Protein AF-A0A6P0YIP1-F1 (afdb_monomer_lite)

Foldseek 3Di:
DVVLVVVCVVPVLPLVSLQVQLVVCVVVVVNVSNLVSLCSSLVSCVVVVVPVSNVVSVVVNVCSVVVVD

Secondary structure (DSSP, 8-state):
-HHHHHHHHH-TT-HHHHHHHHHHHHHTT-HHHHHHHHHHHHHHHHHTT-HHHHHHHHHHHHHHHHTT-

pLDDT: mean 93.75, std 7.1, range [58.06, 98.31]

Sequence (69 aa):
MADFSRAIELQPNFANAYENRGIIYQQLGNLNKALEDLQKAAELFEQEDKNYESKRIKEAMDKIERDFH

Structure (mmCIF, N/CA/C/O backbone):
data_AF-A0A6P0YIP1-F1
#
_entry.id   AF-A0A6P0YIP1-F1
#
loop_
_atom_site.group_PDB
_atom_site.id
_atom_site.type_symbol
_atom_site.label_atom_id
_atom_site.label_alt_id
_atom_site.label_comp_id
_atom_site.label_asym_id
_atom_site.label_entity_id
_atom_site.label_seq_id
_atom_site.pdbx_PDB_ins_code
_atom_site.Cartn_x
_atom_site.Cartn_y
_atom_site.Cartn_z
_atom_site.occupancy
_atom_site.B_iso_or_equiv
_atom_site.auth_seq_id
_atom_site.auth_comp_id
_atom_site.auth_asym_id
_atom_site.auth_atom_id
_atom_site.pdbx_PDB_model_num
ATOM 1 N N . MET A 1 1 ? -9.041 3.302 -8.482 1.00 68.06 1 MET A N 1
ATOM 2 C CA . MET A 1 1 ? -9.058 1.949 -7.865 1.00 68.06 1 MET A CA 1
ATOM 3 C C . MET A 1 1 ? -8.872 0.825 -8.867 1.00 68.06 1 MET A C 1
ATOM 5 O O . MET A 1 1 ? -7.980 0.006 -8.663 1.00 68.06 1 MET A O 1
ATOM 9 N N . ALA A 1 2 ? -9.685 0.770 -9.930 1.00 75.00 2 ALA A N 1
ATOM 10 C CA . ALA A 1 2 ? -9.547 -0.256 -10.967 1.00 75.00 2 ALA A CA 1
ATOM 11 C C . ALA A 1 2 ? -8.155 -0.223 -11.629 1.00 75.00 2 ALA A C 1
ATOM 13 O O . ALA A 1 2 ? -7.526 -1.269 -11.761 1.00 75.00 2 ALA A O 1
ATOM 14 N N . ASP A 1 3 ? -7.624 0.974 -11.902 1.00 86.25 3 ASP A N 1
ATOM 15 C CA . ASP A 1 3 ? -6.307 1.139 -12.537 1.00 86.25 3 ASP A CA 1
ATOM 16 C C . ASP A 1 3 ? -5.157 0.579 -11.691 1.00 86.25 3 ASP A C 1
ATOM 18 O O . ASP A 1 3 ? -4.288 -0.114 -12.210 1.00 86.25 3 ASP A O 1
ATOM 22 N N . PHE A 1 4 ? -5.180 0.792 -10.370 1.00 92.25 4 PHE A N 1
ATOM 23 C CA . PHE A 1 4 ? -4.158 0.243 -9.470 1.00 92.25 4 PHE A CA 1
ATOM 24 C C . PHE A 1 4 ? -4.266 -1.270 -9.325 1.00 92.25 4 PHE A C 1
ATOM 26 O O . PHE A 1 4 ? -3.250 -1.950 -9.255 1.00 92.25 4 PHE A O 1
ATOM 33 N N . SER A 1 5 ? -5.484 -1.814 -9.336 1.00 92.38 5 SER A N 1
ATOM 34 C CA . SER A 1 5 ? -5.668 -3.269 -9.291 1.00 92.38 5 SER A CA 1
ATOM 35 C C . SER A 1 5 ? -5.120 -3.924 -10.555 1.00 92.38 5 SER A C 1
ATOM 37 O O . SER A 1 5 ? -4.392 -4.907 -10.464 1.00 92.38 5 SER A O 1
ATOM 39 N N . ARG A 1 6 ? -5.354 -3.315 -11.723 1.00 94.31 6 ARG A N 1
ATOM 40 C CA . ARG A 1 6 ? -4.757 -3.778 -12.976 1.00 94.31 6 ARG A CA 1
ATOM 41 C C . ARG A 1 6 ? -3.235 -3.619 -12.994 1.00 94.31 6 ARG A C 1
ATOM 43 O O . ARG A 1 6 ? -2.541 -4.508 -13.477 1.00 94.31 6 ARG A O 1
ATOM 50 N N . ALA A 1 7 ? -2.708 -2.517 -12.463 1.00 93.81 7 ALA A N 1
ATOM 51 C CA . A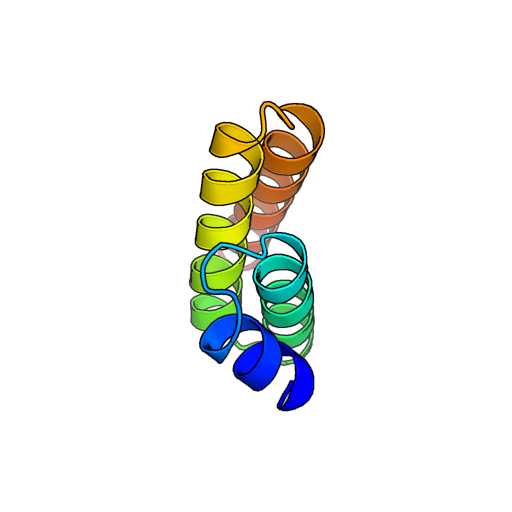LA A 1 7 ? -1.267 -2.311 -12.341 1.00 93.81 7 ALA A CA 1
ATOM 52 C C . ALA A 1 7 ? -0.613 -3.383 -11.454 1.00 93.81 7 ALA A C 1
ATOM 54 O O . ALA A 1 7 ? 0.441 -3.896 -11.810 1.00 93.81 7 ALA A O 1
ATOM 55 N N . ILE A 1 8 ? -1.269 -3.773 -10.359 1.00 96.00 8 ILE A N 1
ATOM 56 C CA . ILE A 1 8 ? -0.819 -4.845 -9.463 1.00 96.00 8 ILE A CA 1
ATOM 57 C C . ILE A 1 8 ? -0.856 -6.214 -10.155 1.00 96.00 8 ILE A C 1
ATOM 59 O O . ILE A 1 8 ? 0.081 -6.991 -10.010 1.00 96.00 8 ILE A O 1
ATOM 63 N N . GLU A 1 9 ? -1.893 -6.507 -10.944 1.00 95.50 9 GLU A N 1
ATOM 64 C CA . GLU A 1 9 ? -1.950 -7.746 -11.737 1.00 95.50 9 GLU A CA 1
ATOM 65 C C . GLU A 1 9 ? -0.804 -7.844 -12.752 1.00 95.50 9 GLU A C 1
ATOM 67 O O . GLU A 1 9 ? -0.262 -8.925 -12.974 1.00 95.50 9 GLU A O 1
ATOM 72 N N . LEU A 1 10 ? -0.450 -6.724 -13.388 1.00 96.31 10 LEU A N 1
ATOM 73 C CA . LEU A 1 10 ? 0.616 -6.667 -14.389 1.00 96.31 10 LEU A CA 1
ATOM 74 C C . LEU A 1 10 ? 2.012 -6.647 -13.754 1.00 96.31 10 LEU A C 1
ATOM 76 O O . LEU A 1 10 ? 2.940 -7.250 -14.288 1.00 96.31 10 LEU A O 1
ATOM 80 N N . GLN A 1 11 ? 2.162 -5.958 -12.624 1.00 95.19 11 GLN A N 1
ATOM 81 C CA . GLN A 1 11 ? 3.412 -5.823 -11.889 1.00 95.19 11 GLN A CA 1
ATOM 82 C C . GLN A 1 11 ? 3.151 -5.979 -10.380 1.00 95.19 11 GLN A C 1
ATOM 84 O O . GLN A 1 11 ? 2.983 -4.987 -9.665 1.00 95.19 11 GLN A O 1
ATOM 89 N N . PRO A 1 12 ? 3.189 -7.222 -9.859 1.00 95.25 12 PRO A N 1
ATOM 90 C CA . PRO A 1 12 ? 2.894 -7.511 -8.452 1.00 95.25 12 PRO A CA 1
ATOM 91 C C . PRO A 1 12 ? 3.862 -6.882 -7.450 1.00 95.25 12 PRO A C 1
ATOM 93 O O . PRO A 1 12 ? 3.553 -6.842 -6.263 1.00 95.25 12 PRO A O 1
ATOM 96 N N . ASN A 1 13 ? 5.010 -6.392 -7.924 1.00 95.75 13 ASN A N 1
ATOM 97 C CA . ASN A 1 13 ? 6.038 -5.738 -7.117 1.00 95.75 13 ASN A CA 1
ATOM 98 C C . ASN A 1 13 ? 5.996 -4.207 -7.239 1.00 95.75 13 ASN A C 1
ATOM 100 O O . ASN A 1 13 ? 6.934 -3.533 -6.833 1.00 95.75 13 ASN A O 1
ATOM 104 N N . PHE A 1 14 ? 4.941 -3.633 -7.824 1.00 95.56 14 PHE A N 1
ATOM 105 C 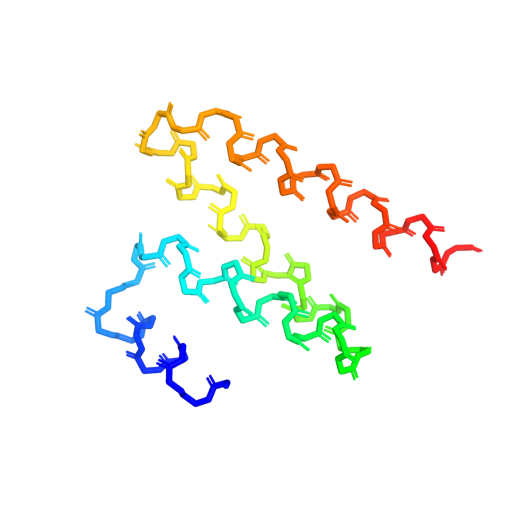CA . PHE A 1 14 ? 4.855 -2.188 -7.994 1.00 95.56 14 PHE A CA 1
ATOM 106 C C . PHE A 1 14 ? 4.363 -1.502 -6.712 1.00 95.56 14 PHE A C 1
ATOM 108 O O . PHE A 1 14 ? 3.167 -1.260 -6.546 1.00 95.56 14 PHE A O 1
ATOM 115 N N . ALA A 1 15 ? 5.298 -1.177 -5.812 1.00 96.56 15 ALA A N 1
ATOM 116 C CA . ALA A 1 15 ? 5.022 -0.606 -4.487 1.00 96.56 15 ALA A CA 1
ATOM 117 C C . ALA A 1 15 ? 4.055 0.592 -4.532 1.00 96.56 15 ALA A C 1
ATOM 119 O O . ALA A 1 15 ? 3.061 0.625 -3.807 1.00 96.56 15 ALA A O 1
ATOM 120 N N . ASN A 1 16 ? 4.278 1.523 -5.467 1.00 95.69 16 ASN A N 1
ATOM 121 C CA . ASN A 1 16 ? 3.445 2.716 -5.638 1.00 95.69 16 ASN A CA 1
ATOM 122 C C . ASN A 1 16 ? 1.973 2.386 -5.943 1.00 95.69 16 ASN A C 1
ATOM 124 O O . ASN A 1 16 ? 1.087 3.156 -5.576 1.00 95.69 16 ASN A O 1
ATOM 128 N N . ALA A 1 17 ? 1.676 1.286 -6.645 1.00 97.19 17 ALA A N 1
ATOM 129 C CA . ALA A 1 17 ? 0.289 0.920 -6.934 1.00 97.19 17 ALA A CA 1
ATOM 130 C C . ALA A 1 17 ? -0.441 0.433 -5.680 1.00 97.19 17 ALA A C 1
ATOM 132 O O . ALA A 1 17 ? -1.602 0.797 -5.488 1.00 97.19 17 ALA A O 1
ATOM 133 N N . TYR A 1 18 ? 0.241 -0.322 -4.815 1.00 98.06 18 TYR A N 1
ATOM 134 C CA . TYR A 1 18 ? -0.305 -0.701 -3.514 1.00 98.06 18 TYR A CA 1
ATOM 135 C C . TYR A 1 18 ? -0.487 0.520 -2.619 1.00 98.06 18 TYR A C 1
ATOM 137 O O . TYR A 1 18 ? -1.574 0.707 -2.088 1.00 98.06 18 TYR A O 1
ATOM 145 N N . GLU A 1 19 ? 0.506 1.409 -2.529 1.00 97.81 19 GLU A N 1
ATOM 146 C CA . GLU A 1 19 ? 0.387 2.611 -1.698 1.00 97.81 19 GLU A CA 1
ATOM 147 C C . GLU A 1 19 ? -0.819 3.466 -2.110 1.00 97.81 19 GLU A C 1
ATOM 149 O O . GLU A 1 19 ? -1.675 3.794 -1.288 1.00 97.81 19 GLU A O 1
ATOM 154 N N . ASN A 1 20 ? -0.931 3.783 -3.403 1.00 97.00 20 ASN A N 1
ATOM 155 C CA . ASN A 1 20 ? -2.028 4.605 -3.903 1.00 97.00 20 ASN A CA 1
ATOM 156 C C . ASN A 1 20 ? -3.393 3.938 -3.694 1.00 97.00 20 ASN A C 1
ATOM 158 O O . ASN A 1 20 ? -4.369 4.617 -3.369 1.00 97.00 20 ASN A O 1
ATOM 162 N N . ARG A 1 21 ? -3.487 2.612 -3.858 1.00 97.62 21 ARG A N 1
ATOM 163 C CA . ARG A 1 21 ? -4.733 1.881 -3.597 1.00 97.62 21 ARG A CA 1
ATOM 164 C C . ARG A 1 21 ? -5.066 1.861 -2.101 1.00 97.62 21 ARG A C 1
ATOM 166 O O . ARG A 1 21 ? -6.217 2.110 -1.753 1.00 97.62 21 ARG A O 1
ATOM 173 N N . GLY A 1 22 ? -4.070 1.697 -1.233 1.00 97.62 22 GLY A N 1
ATOM 174 C CA . GLY A 1 22 ? -4.216 1.775 0.219 1.00 97.62 22 GLY A CA 1
ATOM 175 C C . GLY A 1 22 ? -4.726 3.138 0.694 1.00 97.62 22 GLY A C 1
ATOM 176 O O . GLY A 1 22 ? -5.701 3.202 1.442 1.00 97.62 22 GLY A O 1
ATOM 177 N N . ILE A 1 23 ? -4.162 4.236 0.179 1.00 96.50 23 ILE A N 1
ATOM 178 C CA . ILE A 1 23 ? -4.613 5.608 0.482 1.00 96.50 23 ILE A CA 1
ATOM 179 C C . ILE A 1 23 ? -6.076 5.814 0.076 1.00 96.50 23 ILE A C 1
ATOM 181 O O . ILE A 1 23 ? -6.864 6.380 0.833 1.00 96.50 23 ILE A O 1
ATOM 185 N N . ILE A 1 24 ? -6.481 5.340 -1.103 1.00 96.44 24 ILE A N 1
ATOM 186 C CA . ILE A 1 24 ? -7.879 5.489 -1.517 1.00 96.44 24 ILE A CA 1
ATOM 187 C C . ILE A 1 24 ? -8.787 4.603 -0.648 1.00 96.44 24 ILE A C 1
ATOM 189 O O . ILE A 1 24 ? -9.886 5.025 -0.299 1.00 96.44 24 ILE A O 1
ATOM 193 N N . TYR A 1 25 ? -8.357 3.404 -0.236 1.00 96.69 25 TYR A N 1
ATOM 194 C CA . TYR A 1 25 ? -9.139 2.589 0.698 1.00 96.69 25 TYR A CA 1
ATOM 195 C C . TYR A 1 25 ? -9.306 3.276 2.053 1.00 96.69 25 TYR A C 1
ATOM 197 O O . TYR A 1 25 ? -10.410 3.249 2.598 1.00 96.69 25 TYR A O 1
ATOM 205 N N . GLN A 1 26 ? -8.269 3.955 2.546 1.00 95.25 26 GLN A N 1
ATOM 206 C CA . GLN A 1 26 ? -8.344 4.779 3.750 1.00 95.25 26 GLN A CA 1
ATOM 207 C C . GLN A 1 26 ? -9.384 5.895 3.584 1.00 95.25 26 GLN A C 1
ATOM 209 O O . GLN A 1 26 ? -10.253 6.055 4.437 1.00 95.25 26 GLN A O 1
ATOM 214 N N . GLN A 1 27 ? -9.356 6.620 2.460 1.00 94.31 27 GLN A N 1
ATOM 215 C CA . GLN A 1 27 ? -10.330 7.680 2.152 1.00 94.31 27 GLN A CA 1
ATOM 216 C C . GLN A 1 27 ? -11.769 7.159 2.040 1.00 94.31 27 GLN A C 1
ATOM 218 O O . GLN A 1 27 ? -12.714 7.868 2.375 1.00 94.31 27 GLN A O 1
ATOM 223 N N . LEU A 1 28 ? -11.944 5.916 1.586 1.00 94.69 28 LEU A N 1
ATOM 224 C CA . LEU A 1 28 ? -13.238 5.235 1.516 1.00 94.69 28 LEU A CA 1
ATOM 225 C C . LEU A 1 28 ? -13.676 4.624 2.860 1.00 94.69 28 LEU A C 1
ATOM 227 O O . LEU A 1 28 ? -14.726 3.985 2.917 1.00 94.69 28 LEU A O 1
ATOM 231 N N . GLY A 1 29 ? -12.878 4.764 3.924 1.00 94.69 29 GLY A N 1
ATOM 232 C CA . GLY A 1 29 ? -13.140 4.172 5.238 1.00 94.69 29 GLY A CA 1
ATOM 233 C C . GLY A 1 29 ? -12.938 2.655 5.295 1.00 94.69 29 GLY A C 1
ATOM 234 O O . GLY A 1 29 ? -13.268 2.024 6.297 1.00 94.69 29 GLY A O 1
ATOM 235 N N . ASN A 1 30 ? -12.391 2.040 4.243 1.00 96.06 30 ASN A N 1
ATOM 236 C CA . ASN A 1 30 ? -12.085 0.614 4.219 1.00 96.06 30 ASN A CA 1
ATOM 237 C C . ASN A 1 30 ? -10.678 0.360 4.770 1.00 96.06 30 ASN A C 1
ATOM 239 O O . ASN A 1 30 ? -9.751 0.019 4.037 1.00 96.06 30 ASN A O 1
ATOM 243 N N . LEU A 1 31 ? -10.524 0.568 6.073 1.00 95.38 31 LEU A N 1
ATOM 244 C CA . LEU A 1 31 ? -9.215 0.594 6.726 1.00 95.38 31 LEU A CA 1
ATOM 245 C C . LEU A 1 31 ? -8.496 -0.747 6.682 1.00 95.38 31 LEU A C 1
ATOM 247 O O . LEU A 1 31 ? -7.292 -0.764 6.487 1.00 95.38 31 LEU A O 1
ATOM 251 N N . ASN A 1 32 ? -9.223 -1.861 6.785 1.00 96.06 32 ASN A N 1
ATOM 252 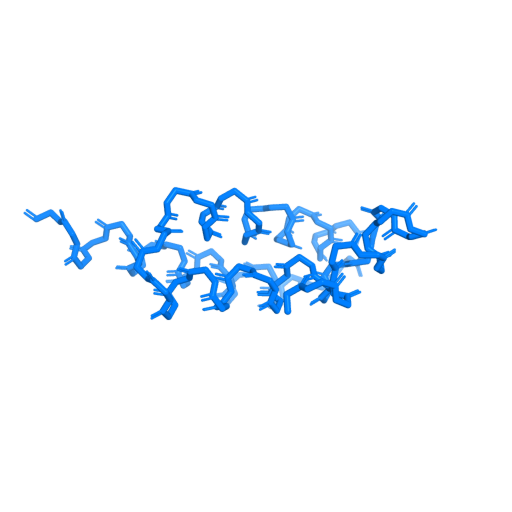C CA . ASN A 1 32 ? -8.616 -3.190 6.685 1.00 96.06 32 ASN A CA 1
ATOM 253 C C . ASN A 1 32 ? -7.902 -3.354 5.339 1.00 96.06 32 ASN A C 1
ATOM 255 O O . ASN A 1 32 ? -6.727 -3.705 5.298 1.00 96.06 32 ASN A O 1
ATOM 259 N N . LYS A 1 33 ? -8.574 -2.995 4.236 1.00 96.69 33 LYS A N 1
ATOM 260 C CA . LYS A 1 33 ? -7.951 -3.026 2.907 1.00 96.69 33 LYS A CA 1
ATOM 261 C C . LYS A 1 33 ? -6.853 -1.977 2.748 1.00 96.69 33 LYS A C 1
ATOM 263 O O . LYS A 1 33 ? -5.896 -2.211 2.018 1.00 96.69 33 LYS A O 1
ATOM 268 N N . ALA A 1 34 ? -6.986 -0.828 3.412 1.00 97.44 34 ALA A N 1
ATOM 269 C CA . ALA A 1 34 ? -5.941 0.186 3.426 1.00 97.44 34 ALA A CA 1
ATOM 270 C C . ALA A 1 34 ? -4.660 -0.351 4.075 1.00 97.44 34 ALA A C 1
ATOM 272 O O . ALA A 1 34 ? -3.596 -0.247 3.478 1.00 97.44 34 ALA A O 1
ATOM 273 N N . LEU A 1 35 ? -4.774 -0.967 5.253 1.00 97.75 35 LEU A N 1
ATOM 274 C CA . LEU A 1 35 ? -3.658 -1.556 5.988 1.00 97.75 35 LEU A CA 1
ATOM 275 C C . LEU A 1 35 ? -3.003 -2.699 5.208 1.00 97.75 35 LEU A C 1
ATOM 277 O O . LEU A 1 35 ? -1.781 -2.715 5.109 1.00 97.75 35 LEU A O 1
ATOM 281 N N . GLU A 1 36 ? -3.787 -3.591 4.594 1.00 97.81 36 GLU A N 1
ATOM 282 C CA . GLU A 1 36 ? -3.262 -4.673 3.745 1.00 97.81 36 GLU A CA 1
ATOM 283 C C . GLU A 1 36 ? -2.409 -4.134 2.583 1.00 97.81 36 GLU A C 1
ATOM 285 O O . GLU A 1 36 ? -1.279 -4.579 2.362 1.00 97.81 36 GLU A O 1
ATOM 290 N N . ASP A 1 37 ? -2.924 -3.143 1.851 1.00 98.31 37 ASP A N 1
ATOM 291 C CA . ASP A 1 37 ? -2.215 -2.553 0.716 1.00 98.31 37 ASP A CA 1
ATOM 292 C C . ASP A 1 37 ? -0.995 -1.726 1.157 1.00 98.31 37 ASP A C 1
ATOM 294 O O . ASP A 1 37 ? 0.075 -1.826 0.557 1.00 98.31 37 ASP A O 1
ATOM 298 N N . LEU A 1 38 ? -1.116 -0.933 2.224 1.00 98.12 38 LEU A N 1
ATOM 299 C CA . LEU A 1 38 ? -0.005 -0.141 2.758 1.00 98.12 38 LEU A CA 1
ATOM 300 C C . LEU A 1 38 ? 1.111 -1.038 3.305 1.00 98.12 38 LEU A C 1
ATOM 302 O O . LEU A 1 38 ? 2.284 -0.785 3.032 1.00 98.12 38 LEU A O 1
ATOM 306 N N . GLN A 1 39 ? 0.765 -2.130 3.988 1.00 98.31 39 GLN A N 1
ATOM 307 C CA . GLN A 1 39 ? 1.742 -3.121 4.428 1.00 98.31 39 GLN A CA 1
ATOM 308 C C . GLN A 1 39 ? 2.507 -3.685 3.231 1.00 98.31 39 GLN A C 1
ATOM 310 O O . GLN A 1 39 ? 3.741 -3.731 3.248 1.00 98.31 39 GLN A O 1
ATOM 315 N N . LYS A 1 40 ? 1.793 -4.050 2.157 1.00 98.06 40 LYS A N 1
ATOM 316 C CA . LYS A 1 40 ? 2.443 -4.586 0.964 1.00 98.06 40 LYS A CA 1
ATOM 317 C C . LYS A 1 40 ? 3.365 -3.570 0.291 1.00 98.06 40 LYS A C 1
ATOM 319 O O . LYS A 1 40 ? 4.447 -3.935 -0.169 1.00 98.06 40 LYS A O 1
ATOM 324 N N . ALA A 1 41 ? 2.965 -2.300 0.257 1.00 98.00 41 ALA A N 1
ATOM 325 C CA . ALA A 1 41 ? 3.797 -1.220 -0.260 1.00 98.00 41 ALA A CA 1
ATOM 326 C C . ALA A 1 41 ? 5.088 -1.053 0.557 1.00 98.00 41 ALA A C 1
ATOM 328 O O . ALA A 1 41 ? 6.166 -0.971 -0.029 1.00 98.00 41 ALA A O 1
ATOM 329 N N . ALA A 1 42 ? 5.000 -1.063 1.891 1.00 97.81 42 ALA A N 1
ATOM 330 C CA . ALA A 1 42 ? 6.164 -0.939 2.768 1.00 97.81 42 ALA A CA 1
ATOM 331 C C . ALA A 1 42 ? 7.171 -2.085 2.566 1.00 97.81 42 ALA A C 1
ATOM 333 O O . ALA A 1 42 ? 8.365 -1.823 2.428 1.00 97.81 42 ALA A O 1
ATOM 334 N N . GLU A 1 43 ? 6.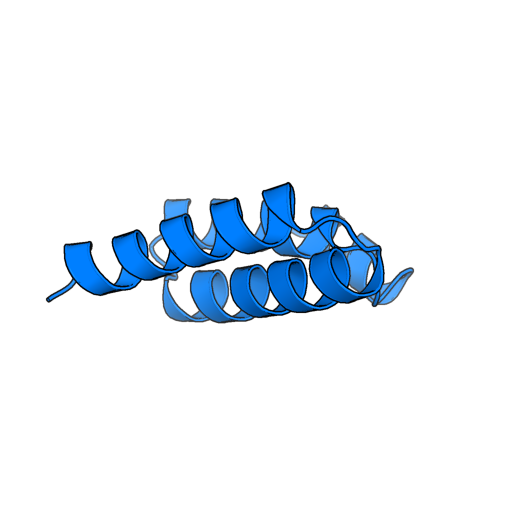700 -3.334 2.470 1.00 97.12 43 GLU A N 1
ATOM 335 C CA . GLU A 1 43 ? 7.552 -4.500 2.181 1.00 97.12 43 GLU A CA 1
ATOM 336 C C . GLU A 1 43 ? 8.316 -4.350 0.859 1.00 97.12 43 GLU A C 1
ATOM 338 O O . GLU A 1 43 ? 9.508 -4.643 0.783 1.00 97.12 43 GLU A O 1
ATOM 343 N N . LEU A 1 44 ? 7.634 -3.895 -0.195 1.00 96.88 44 LEU A N 1
ATOM 344 C CA . LEU A 1 44 ? 8.241 -3.719 -1.514 1.00 96.88 44 LEU A CA 1
ATOM 345 C C . LEU A 1 44 ? 9.237 -2.553 -1.527 1.00 96.88 44 LEU A C 1
ATOM 347 O O . LEU A 1 44 ? 10.306 -2.674 -2.117 1.00 96.88 44 LEU A O 1
ATOM 351 N N . PHE A 1 45 ? 8.940 -1.451 -0.834 1.00 96.56 45 PHE A N 1
ATOM 352 C CA . PHE A 1 45 ? 9.895 -0.352 -0.694 1.00 96.56 45 PHE A CA 1
ATOM 353 C C . PHE A 1 45 ? 11.149 -0.755 0.088 1.00 96.56 45 PHE A C 1
ATOM 355 O O . PHE A 1 45 ? 12.234 -0.299 -0.260 1.00 96.56 45 PHE A O 1
ATOM 362 N N . GLU A 1 46 ? 11.044 -1.631 1.090 1.00 94.62 46 GLU A N 1
ATOM 363 C CA . GLU A 1 46 ? 12.226 -2.193 1.764 1.00 94.62 46 GLU A CA 1
ATOM 364 C C . GLU A 1 46 ? 13.067 -3.054 0.825 1.00 94.62 46 GLU A C 1
ATOM 366 O O . GLU A 1 46 ? 14.289 -2.943 0.829 1.00 94.62 46 GLU A O 1
ATOM 371 N N . GLN A 1 47 ? 12.426 -3.860 -0.024 1.00 94.12 47 GLN A N 1
ATOM 372 C CA . GLN A 1 47 ? 13.126 -4.660 -1.036 1.00 94.12 47 GLN A CA 1
ATOM 373 C C . GLN A 1 47 ? 13.835 -3.799 -2.092 1.00 94.12 47 GLN A C 1
ATOM 375 O O . GLN A 1 47 ? 14.814 -4.246 -2.684 1.00 94.12 47 GLN A O 1
ATOM 380 N N . GLU A 1 48 ? 13.358 -2.576 -2.326 1.00 92.38 48 GLU A N 1
ATOM 381 C CA . GLU A 1 48 ? 13.973 -1.590 -3.222 1.00 92.38 48 GLU A CA 1
ATOM 382 C C . GLU A 1 48 ? 15.013 -0.683 -2.521 1.00 92.38 48 GLU A C 1
ATOM 384 O O . GLU A 1 48 ? 15.429 0.318 -3.106 1.00 92.38 48 GLU A O 1
ATOM 389 N N . ASP A 1 49 ? 15.401 -0.975 -1.270 1.00 92.00 49 ASP A N 1
ATOM 390 C CA . ASP A 1 49 ? 16.258 -0.134 -0.410 1.00 92.00 49 ASP A CA 1
ATOM 391 C C . ASP A 1 49 ? 15.701 1.292 -0.160 1.00 92.00 49 ASP A C 1
ATOM 393 O O . ASP A 1 49 ? 16.404 2.214 0.274 1.00 92.00 49 ASP A O 1
ATOM 397 N N . LYS A 1 50 ? 14.395 1.500 -0.373 1.00 90.50 50 LYS A N 1
ATOM 398 C CA . LYS A 1 50 ? 13.677 2.768 -0.151 1.00 90.50 50 LYS A CA 1
ATOM 399 C C . LYS A 1 50 ? 13.170 2.874 1.285 1.00 90.50 50 LYS A C 1
ATOM 401 O O . LYS A 1 50 ? 11.978 3.028 1.559 1.00 90.50 50 LYS A O 1
ATOM 406 N N . ASN A 1 51 ? 14.117 2.870 2.218 1.00 89.25 51 ASN A N 1
ATOM 407 C CA . ASN A 1 51 ? 13.855 2.882 3.661 1.00 89.25 51 ASN A CA 1
ATOM 408 C C . ASN A 1 51 ? 13.032 4.091 4.135 1.00 89.25 51 ASN A C 1
ATOM 410 O O . ASN A 1 51 ? 12.267 3.980 5.093 1.00 89.25 51 ASN A O 1
ATOM 414 N N . TYR A 1 52 ? 13.160 5.241 3.466 1.00 95.19 52 TYR A N 1
ATOM 415 C CA . TYR A 1 52 ? 12.350 6.423 3.773 1.00 95.19 52 TYR A CA 1
ATOM 416 C C . TYR A 1 52 ? 10.860 6.198 3.475 1.00 95.19 52 TYR A C 1
ATOM 418 O O . TYR A 1 52 ? 10.020 6.498 4.322 1.00 95.19 52 TYR A O 1
ATOM 426 N N . GLU A 1 53 ? 10.534 5.621 2.313 1.00 95.38 53 GLU A N 1
ATOM 427 C CA . GLU A 1 53 ? 9.145 5.376 1.911 1.00 95.38 53 GLU A CA 1
ATOM 428 C C . GLU A 1 53 ? 8.492 4.308 2.786 1.00 95.38 53 GLU A C 1
ATOM 430 O O . GLU A 1 53 ? 7.397 4.526 3.300 1.00 95.38 53 GLU A O 1
ATOM 435 N N . SER A 1 54 ? 9.197 3.202 3.054 1.00 95.50 54 SER A N 1
ATOM 436 C CA . SER A 1 54 ? 8.702 2.181 3.987 1.00 95.50 54 SER A CA 1
ATOM 437 C C . SER A 1 54 ? 8.400 2.775 5.363 1.00 95.50 54 SER A C 1
ATOM 439 O O . SER A 1 54 ? 7.313 2.574 5.910 1.00 95.50 54 SER A O 1
ATOM 441 N N . LYS A 1 55 ? 9.325 3.573 5.914 1.00 96.81 55 LYS A N 1
ATOM 442 C CA . LYS A 1 55 ? 9.130 4.194 7.226 1.00 96.81 55 LYS A CA 1
ATOM 443 C C . LYS A 1 55 ? 7.927 5.139 7.235 1.00 96.81 55 LYS A C 1
ATOM 445 O O . LYS A 1 55 ? 7.115 5.064 8.153 1.00 96.81 55 LYS A O 1
ATOM 450 N N . ARG A 1 56 ? 7.778 5.980 6.206 1.00 97.38 56 ARG A N 1
ATOM 451 C CA . ARG A 1 56 ? 6.627 6.885 6.062 1.00 97.38 56 ARG A CA 1
ATOM 452 C C . ARG A 1 56 ? 5.305 6.117 6.033 1.00 97.38 56 ARG A C 1
ATOM 454 O O . ARG A 1 56 ? 4.335 6.549 6.651 1.00 97.38 56 ARG A O 1
ATOM 461 N N . ILE A 1 57 ? 5.261 4.989 5.330 1.00 97.31 57 ILE A N 1
ATOM 462 C CA . ILE A 1 57 ? 4.053 4.166 5.224 1.00 97.31 57 ILE A CA 1
ATOM 463 C C . ILE A 1 57 ? 3.730 3.485 6.551 1.00 97.31 57 ILE A C 1
ATOM 465 O O . ILE A 1 57 ? 2.577 3.519 6.972 1.00 97.31 57 ILE A O 1
ATOM 469 N N . LYS A 1 58 ? 4.732 2.958 7.261 1.00 96.75 58 LYS A N 1
ATOM 470 C CA . LYS A 1 58 ? 4.545 2.397 8.608 1.00 96.75 58 LYS A CA 1
ATOM 471 C C . LYS A 1 58 ? 4.006 3.442 9.588 1.00 96.75 58 LYS A C 1
ATOM 473 O O . LYS A 1 58 ? 3.061 3.170 10.313 1.00 96.75 58 LYS A O 1
ATOM 478 N N . GLU A 1 59 ? 4.520 4.672 9.541 1.00 96.56 59 GLU A N 1
ATOM 479 C CA . GLU A 1 59 ? 3.980 5.787 10.333 1.00 96.56 59 GLU A CA 1
ATOM 480 C C . GLU A 1 59 ? 2.532 6.149 9.950 1.00 96.56 59 GLU A C 1
ATOM 482 O O . GLU A 1 59 ? 1.757 6.583 10.803 1.00 96.56 59 GLU A O 1
ATOM 487 N N . ALA A 1 60 ? 2.148 5.995 8.679 1.00 95.44 60 ALA A N 1
ATOM 488 C CA . ALA A 1 60 ? 0.768 6.192 8.240 1.00 95.44 60 ALA A CA 1
ATOM 489 C C . ALA A 1 60 ? -0.159 5.066 8.730 1.00 95.44 60 ALA A C 1
ATOM 491 O O . ALA A 1 60 ? -1.263 5.357 9.188 1.00 95.44 60 ALA A O 1
ATOM 492 N N . MET A 1 61 ? 0.296 3.810 8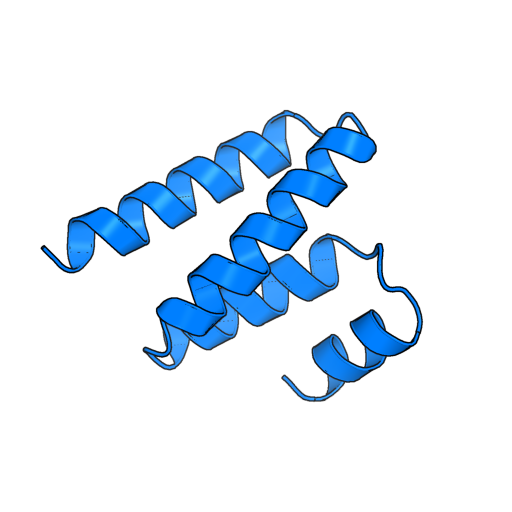.690 1.00 96.69 61 MET A N 1
ATOM 493 C CA . MET A 1 61 ? -0.429 2.656 9.236 1.00 96.69 61 MET A CA 1
ATOM 494 C C . MET A 1 61 ? -0.664 2.813 10.742 1.00 96.69 61 MET A C 1
ATOM 496 O O . MET A 1 61 ? -1.802 2.715 11.187 1.00 96.69 61 MET A O 1
ATOM 500 N N . ASP A 1 62 ? 0.366 3.199 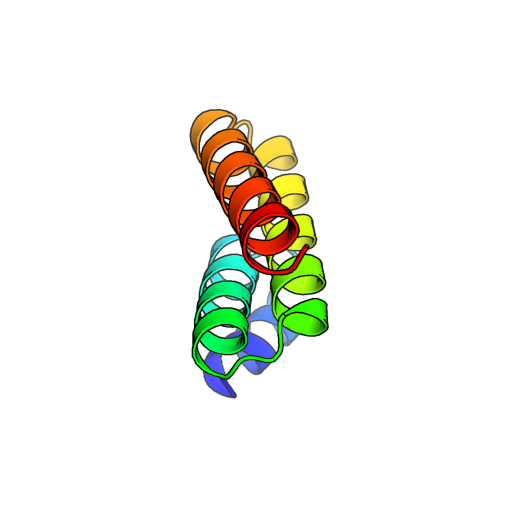11.499 1.00 96.12 62 ASP A N 1
ATOM 501 C CA . ASP A 1 62 ? 0.260 3.504 12.930 1.00 96.12 62 ASP A CA 1
ATOM 502 C C . ASP A 1 62 ? -0.818 4.556 13.237 1.00 96.12 62 ASP A C 1
ATOM 504 O O . ASP A 1 62 ? -1.480 4.485 14.270 1.00 96.12 62 ASP A O 1
ATOM 508 N N . LYS A 1 63 ? -0.986 5.570 12.377 1.00 94.25 63 LYS A N 1
ATOM 509 C CA . LYS A 1 63 ? -2.041 6.585 12.545 1.00 94.25 63 LYS A CA 1
ATOM 510 C C . LYS A 1 63 ? -3.422 5.999 12.271 1.00 94.25 63 LYS A C 1
ATOM 512 O O . LYS A 1 63 ? -4.337 6.244 13.046 1.00 94.25 63 LYS A O 1
ATOM 517 N N . ILE A 1 64 ? -3.553 5.188 11.218 1.00 92.62 64 ILE A N 1
ATOM 518 C CA . ILE A 1 64 ? -4.796 4.469 10.904 1.00 92.62 64 ILE A CA 1
ATOM 519 C C . ILE A 1 64 ? -5.194 3.527 12.044 1.00 92.62 64 ILE A C 1
ATOM 521 O O . ILE A 1 64 ? -6.373 3.337 12.280 1.00 92.62 64 ILE A O 1
ATOM 525 N N . GLU A 1 65 ? -4.256 2.929 12.766 1.00 92.44 65 GLU A N 1
ATOM 526 C CA . GLU A 1 65 ? -4.606 2.070 13.902 1.00 92.44 65 GLU A CA 1
ATOM 527 C C . GLU A 1 65 ? -4.975 2.884 15.150 1.00 92.44 65 GLU A C 1
ATOM 529 O O . GLU A 1 65 ? -5.891 2.518 15.885 1.00 92.44 65 GLU A O 1
ATOM 534 N N . ARG A 1 66 ? -4.298 4.016 15.383 1.00 91.00 66 ARG A N 1
ATOM 535 C CA . ARG A 1 66 ? -4.552 4.887 16.544 1.00 91.00 66 ARG A CA 1
ATOM 536 C C . ARG A 1 66 ? -5.850 5.674 16.445 1.00 91.00 66 ARG A C 1
ATOM 538 O O . ARG A 1 66 ? -6.528 5.817 17.452 1.00 91.00 66 ARG A O 1
ATOM 545 N N . ASP A 1 67 ? -6.190 6.184 15.265 1.00 83.62 67 ASP A N 1
ATOM 546 C CA . ASP A 1 67 ? -7.364 7.047 15.076 1.00 83.62 67 ASP A CA 1
ATOM 547 C C . ASP A 1 67 ? -8.698 6.280 15.226 1.00 83.62 67 ASP A C 1
ATOM 549 O O . ASP A 1 67 ? -9.769 6.888 15.205 1.00 83.62 67 ASP A O 1
ATOM 553 N N . PHE A 1 68 ? -8.647 4.951 15.381 1.00 70.56 68 PHE A N 1
ATOM 554 C CA . PHE A 1 68 ? -9.814 4.065 15.435 1.00 70.56 68 PHE A CA 1
ATOM 555 C C . PHE A 1 68 ? -9.890 3.212 16.716 1.00 70.56 68 PHE A C 1
ATOM 557 O O . PHE A 1 68 ? -10.731 2.311 16.796 1.00 70.56 68 PHE A O 1
ATOM 564 N N . HIS A 1 69 ? -9.060 3.524 17.719 1.00 58.06 69 HIS A N 1
ATOM 565 C CA . HIS A 1 69 ? -9.148 3.013 19.092 1.00 58.06 69 HIS A CA 1
ATOM 566 C C . HIS A 1 69 ? -9.731 4.060 20.045 1.00 58.06 69 HIS A C 1
ATOM 568 O O . HIS A 1 69 ? -10.545 3.651 20.906 1.00 58.06 69 HIS A O 1
#

Radius of gyration: 11.49 Å; chains: 1; bounding box: 30×15×34 Å